Protein 3I35 (pdb70)

InterPro domains:
  IPR000900 Nebulin repeat [PF00880] (67-94)
  IPR000900 Nebulin repeat [PF00880] (103-130)
  IPR000900 Nebulin repeat [PS51216] (61-95)
  IPR000900 Nebulin repeat [PS51216] (97-131)
  IPR000900 Nebulin repeat [SM00227] (62-92)
  IPR000900 Nebulin repeat [SM00227] (98-128)
  IPR001452 SH3 domain [PF14604] (209-259)
  IPR001452 SH3 domain [PR00452] (205-215)
  IPR001452 SH3 domain [PR00452] (219-234)
  IPR001452 SH3 domain [PR00452] (249-261)
  IPR001452 SH3 domain [PS50002] (202-261)
  IPR001452 SH3 domain [SM00326] (205-261)
  IPR001781 Zinc finger, LIM-type [PF00412] (5-59)
  IPR001781 Zinc finger, LIM-type [PS00478] (5-39)
  IPR001781 Zinc finger, LIM-type [PS50023] (3-63)
  IPR001781 Zinc finger, LIM-type [SM00132] (4-56)
  IPR035630 Lasp1, SH3 domain [cd11934] (203-261)
  IPR036028 SH3-like domain superfamily [SSF50044] (185-260)
  IPR051759 L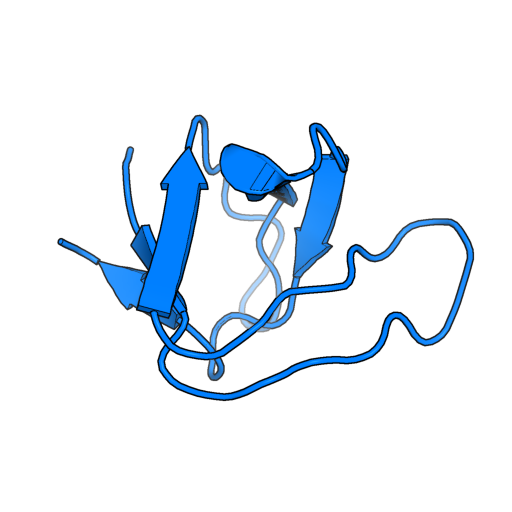IM and SH3 domain-containing protein [PTHR46218] (1-151)

Secondary structure (DSSP, 8-state):
--EEESS-B--SSTTB--B-TT-EEEEEEEEETTEEEEEETTTTEEEEEEGGGEEE-

GO terms:
  GO:0005515 protein binding (F, IPI)
  GO:0005737 cytoplasm (C, IDA)
  GO:0045296 cadherin binding (F, HDA)
  GO:0005925 focal adhesion (C, HDA)

Structure (mmCIF, N/CA/C/O backbone):
data_3I35
#
_entry.id   3I35
#
_cell.length_a   25.348
_cell.length_b   23.235
_cell.length_c   44.716
_cell.angle_alpha   90.00
_cell.angle_beta   92.47
_cell.angle_gamma   90.00
#
_symmetry.space_group_name_H-M   'P 1 2 1'
#
loop_
_entity.id
_entity.type
_entity.pdbx_description
1 polymer 'LIM and SH3 domain protein 1'
2 water water
#
loop_
_atom_site.group_PDB
_atom_site.id
_atom_site.type_symbol
_atom_site.label_atom_id
_atom_site.label_alt_id
_atom_site.label_comp_id
_atom_site.label_asym_id
_atom_site.label_entity_id
_atom_site.label_seq_id
_atom_site.pdbx_PDB_ins_code
_atom_site.Cartn_x
_atom_site.Cartn_y
_atom_site.Cartn_z
_atom_site.occupancy
_atom_site.B_iso_or_equiv
_atom_site.auth_seq_id
_atom_site.auth_comp_id
_atom_site.auth_asym_id
_atom_site.auth_atom_id
_atom_site.pdbx_PDB_model_num
ATOM 1 N N . LYS A 1 4 ? -0.131 17.184 17.777 1.00 23.66 205 LYS A N 1
ATOM 2 C CA . LYS A 1 4 ? 1.075 16.847 16.945 1.00 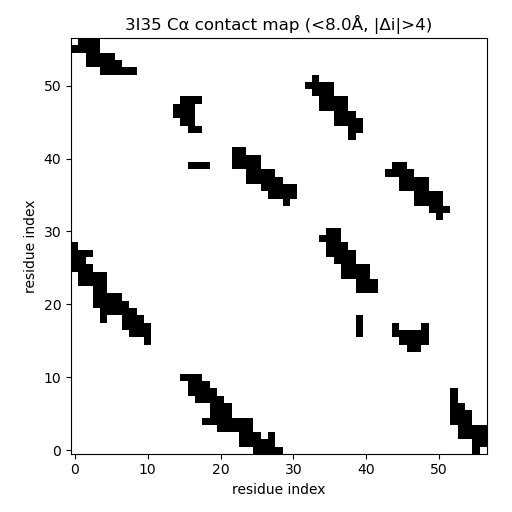21.49 205 LYS A CA 1
ATOM 3 C C . LYS A 1 4 ? 1.302 17.798 15.770 1.00 20.89 205 LYS A C 1
ATOM 4 O O . LYS A 1 4 ? 2.351 17.683 15.073 1.00 22.53 205 LYS A O 1
ATOM 6 N N . ARG A 1 5 ? 0.372 18.743 15.572 1.00 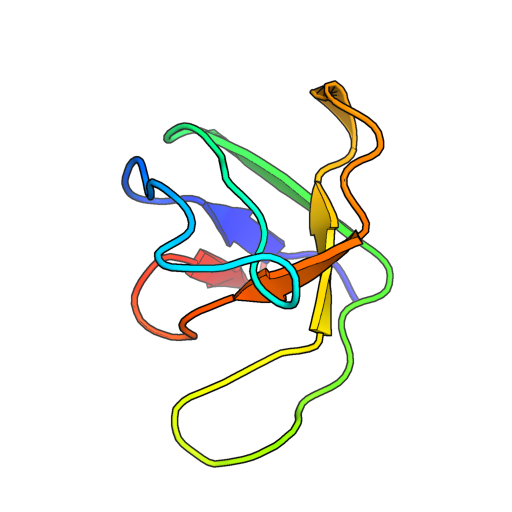20.81 206 ARG A N 1
ATOM 7 C CA . ARG A 1 5 ? 0.389 19.650 14.402 1.00 19.13 206 ARG A CA 1
ATOM 8 C C . ARG A 1 5 ? 0.861 21.063 14.731 1.00 16.54 206 ARG A C 1
ATOM 9 O O . ARG A 1 5 ? 0.468 21.675 15.726 1.00 14.95 206 ARG A O 1
ATOM 17 N N . TYR A 1 6 ? 1.671 21.587 13.820 1.00 15.16 207 TYR A N 1
ATOM 18 C CA . TYR A 1 6 ? 2.186 22.924 13.910 1.00 13.55 207 TYR A CA 1
ATOM 19 C C . TYR A 1 6 ? 1.926 23.670 12.603 1.00 12.65 207 TYR A C 1
ATOM 20 O O . TYR A 1 6 ? 1.763 23.069 11.539 1.00 12.94 207 TYR A O 1
ATOM 29 N N . ARG A 1 7 ? 1.977 24.993 12.648 1.00 12.57 208 ARG A N 1
ATOM 30 C CA . ARG A 1 7 ? 1.878 25.815 11.452 1.00 13.18 208 ARG A CA 1
ATOM 31 C C . ARG A 1 7 ? 3.113 26.674 11.319 1.00 11.75 208 ARG A C 1
ATOM 32 O O . ARG A 1 7 ? 3.536 27.310 12.266 1.00 13.48 208 ARG A O 1
ATOM 40 N N . ALA A 1 8 ? 3.655 26.729 10.117 1.00 10.45 209 ALA A N 1
ATOM 41 C CA . ALA A 1 8 ? 4.798 27.588 9.851 1.00 10.54 209 ALA A CA 1
ATOM 42 C C . ALA A 1 8 ? 4.316 29.029 9.862 1.00 10.61 209 ALA A C 1
ATOM 43 O O . ALA A 1 8 ? 3.266 29.390 9.293 1.00 11.52 209 ALA A O 1
ATOM 45 N N . VAL A 1 9 ? 5.061 29.863 10.579 1.00 11.84 210 VAL A N 1
ATOM 46 C CA . VAL A 1 9 ? 4.769 31.285 10.592 1.00 12.99 210 VAL A CA 1
ATOM 47 C C . VAL A 1 9 ? 5.699 32.114 9.701 1.00 12.79 210 VAL A C 1
ATOM 48 O O . VAL A 1 9 ? 5.410 33.270 9.416 1.00 13.18 210 VAL A O 1
ATOM 52 N N . TYR A 1 10 ? 6.814 31.524 9.271 1.00 13.27 211 TYR A N 1
ATOM 53 C CA . TYR A 1 10 ? 7.747 32.167 8.306 1.00 13.28 211 TYR A CA 1
ATOM 54 C C . TYR A 1 10 ? 8.210 31.130 7.300 1.00 13.93 211 TYR A C 1
ATOM 55 O O . TYR A 1 10 ? 8.223 29.927 7.591 1.00 15.07 211 TYR A O 1
ATOM 64 N N . ASP A 1 11 ? 8.609 31.578 6.126 1.00 14.07 212 ASP A N 1
ATOM 65 C CA . ASP A 1 11 ? 9.357 30.708 5.213 1.00 13.69 212 ASP A CA 1
ATOM 66 C C . ASP A 1 11 ? 10.682 30.243 5.826 1.00 14.57 212 ASP A C 1
ATOM 67 O O . ASP A 1 11 ? 11.331 30.966 6.579 1.00 15.20 212 ASP A O 1
ATOM 72 N N . TYR A 1 12 ? 11.078 29.018 5.511 1.00 13.16 213 TYR A N 1
ATOM 73 C CA . TYR A 1 12 ? 12.412 28.540 5.888 1.00 13.81 213 TYR A CA 1
ATOM 74 C C . TYR A 1 12 ? 12.985 27.699 4.776 1.00 13.98 213 TYR A C 1
ATOM 75 O O . TYR A 1 12 ? 12.285 26.841 4.195 1.00 14.53 213 TYR A O 1
ATOM 84 N N . SER A 1 13 ? 14.253 27.957 4.479 1.00 13.51 214 SER A N 1
ATOM 85 C CA . SER A 1 13 ? 14.997 27.215 3.476 1.00 12.96 214 SER A CA 1
ATOM 86 C C . SER A 1 13 ? 15.994 26.300 4.160 1.00 12.72 214 SER A C 1
ATOM 87 O O . SER A 1 13 ? 16.856 26.767 4.904 1.00 13.87 214 SER A O 1
ATOM 90 N N . ALA A 1 14 ? 15.862 24.996 3.943 1.00 11.25 215 ALA A N 1
ATOM 91 C CA . ALA A 1 14 ? 16.778 24.033 4.527 1.00 11.86 215 ALA A CA 1
ATOM 92 C C . ALA A 1 14 ? 18.247 24.384 4.229 1.00 10.30 215 ALA A C 1
ATOM 93 O O . ALA A 1 14 ? 18.621 24.669 3.099 1.00 11.03 215 ALA A O 1
ATOM 95 N N . ALA A 1 15 ? 19.046 24.339 5.278 1.00 11.71 216 ALA A N 1
ATOM 96 C CA . ALA A 1 15 ? 20.473 24.622 5.172 1.00 11.28 216 ALA A CA 1
ATOM 97 C C . ALA A 1 15 ? 21.228 23.432 4.603 1.00 12.23 216 ALA A C 1
ATOM 98 O O . ALA A 1 15 ? 22.305 23.593 4.014 1.00 12.96 216 ALA A O 1
ATOM 100 N N . ASP A 1 16 ? 20.660 22.242 4.711 1.00 11.81 217 ASP A N 1
ATOM 101 C CA . ASP A 1 16 ? 21.331 21.000 4.417 1.00 13.69 217 ASP A CA 1
ATOM 102 C C . ASP A 1 16 ? 20.330 19.888 4.190 1.00 12.81 217 ASP A C 1
ATOM 103 O O . ASP A 1 16 ? 19.126 20.102 4.233 1.00 15.07 217 ASP A O 1
ATOM 108 N N . GLU A 1 17 ? 20.814 18.679 4.017 1.00 13.50 218 GLU A N 1
ATOM 109 C CA . GLU A 1 17 ? 19.977 17.550 3.636 1.00 14.06 218 GLU A CA 1
ATOM 110 C C . GLU A 1 17 ? 19.083 17.132 4.768 1.00 14.62 218 GLU A C 1
ATOM 111 O O . GLU A 1 17 ? 17.999 16.667 4.531 1.00 15.70 218 GLU A O 1
ATOM 114 N N . ASP A 1 18 ? 19.502 17.298 6.009 1.00 14.57 219 ASP A N 1
ATOM 115 C CA . ASP A 1 18 ? 18.668 16.797 7.114 1.00 15.86 219 ASP A CA 1
ATOM 116 C C . ASP A 1 18 ? 17.526 17.735 7.539 1.00 14.20 219 ASP A C 1
ATOM 117 O O . ASP A 1 18 ? 16.609 17.307 8.262 1.00 14.33 219 ASP A O 1
ATOM 122 N N . GLU A 1 19 ? 17.584 18.996 7.131 1.00 13.10 220 GLU A N 1
ATOM 123 C CA . GLU A 1 19 ? 16.503 19.950 7.374 1.00 12.39 220 GLU A CA 1
ATOM 124 C C . GLU A 1 19 ? 15.452 19.881 6.268 1.00 11.05 220 GLU A C 1
ATOM 125 O O . GLU A 1 19 ? 15.631 19.292 5.193 1.00 11.58 220 GLU A O 1
ATOM 131 N N . VAL A 1 20 ? 14.329 20.563 6.522 1.00 11.41 221 VAL A N 1
ATOM 132 C CA . VAL A 1 20 ? 13.194 20.701 5.594 1.00 12.36 221 VAL A CA 1
ATOM 133 C C . VAL A 1 20 ? 13.005 22.145 5.238 1.00 12.62 221 VAL A C 1
ATOM 134 O O . VAL A 1 20 ? 13.440 23.032 5.998 1.00 15.41 221 VAL A O 1
ATOM 138 N N . SER A 1 21 ? 12.397 22.372 4.087 1.00 12.69 222 SER A N 1
ATOM 139 C CA . SER A 1 21 ? 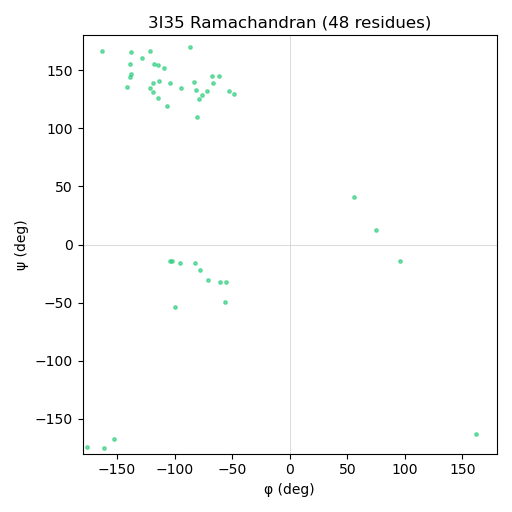12.039 23.714 3.639 1.00 11.62 222 SER A CA 1
ATOM 140 C C . SER A 1 21 ? 10.531 23.809 3.720 1.00 11.33 222 SER A C 1
ATOM 141 O O . SER A 1 21 ? 9.821 22.805 3.601 1.00 13.05 222 SER A O 1
ATOM 144 N N . PHE A 1 22 ? 10.034 25.017 3.932 1.00 11.96 223 PHE A N 1
ATOM 145 C CA . PHE A 1 22 ? 8.602 25.241 4.042 1.00 11.07 223 PHE A CA 1
ATOM 146 C C . PHE A 1 22 ? 8.304 26.716 3.856 1.00 11.33 223 PHE A C 1
ATOM 147 O O . PHE A 1 22 ? 9.197 27.566 3.887 1.00 12.73 223 PHE A O 1
ATOM 155 N N . GLN A 1 23 ? 7.020 26.981 3.650 1.00 11.24 224 GLN A N 1
ATOM 156 C CA . GLN A 1 23 ? 6.511 28.329 3.482 1.00 12.44 224 GLN A CA 1
ATOM 157 C C . GLN A 1 23 ? 5.587 28.692 4.643 1.00 11.17 224 GLN A C 1
ATOM 158 O O . GLN A 1 23 ? 4.908 27.862 5.201 1.00 11.46 224 GLN A O 1
ATOM 164 N N . ASP A 1 24 ? 5.500 29.993 4.895 1.00 11.59 225 ASP A N 1
ATOM 165 C CA . ASP A 1 24 ? 4.540 30.558 5.832 1.00 12.01 225 ASP A CA 1
ATOM 166 C C . ASP A 1 24 ? 3.182 29.976 5.535 1.00 11.89 225 ASP A C 1
ATOM 167 O O . ASP A 1 24 ? 2.758 29.956 4.383 1.00 12.97 225 ASP A O 1
ATOM 172 N N . GLY A 1 25 ? 2.530 29.477 6.548 1.00 11.22 226 GLY A N 1
ATOM 173 C CA . GLY A 1 25 ? 1.198 28.872 6.383 1.00 10.47 226 GLY A CA 1
ATOM 174 C C . GLY A 1 25 ? 1.171 27.339 6.216 1.00 10.86 226 GLY A C 1
ATOM 175 O O . GLY A 1 25 ? 0.111 26.745 6.316 1.00 12.62 226 GLY A O 1
ATOM 176 N N . ASP A 1 26 ? 2.300 26.707 5.941 1.00 10.43 227 ASP A N 1
ATOM 177 C CA . ASP A 1 26 ? 2.365 25.266 5.804 1.00 11.06 227 ASP A CA 1
ATOM 178 C C . ASP A 1 26 ? 2.106 24.597 7.119 1.00 11.50 227 ASP A C 1
ATOM 179 O O . ASP A 1 26 ? 2.489 25.050 8.190 1.00 12.80 227 ASP A O 1
ATOM 184 N N . THR A 1 27 ? 1.448 23.457 7.051 1.00 12.40 228 THR A N 1
ATOM 185 C CA . THR A 1 27 ? 1.201 22.616 8.205 1.00 11.94 228 THR A CA 1
ATOM 186 C C . THR A 1 27 ? 2.286 21.568 8.289 1.00 12.60 228 THR A C 1
ATOM 187 O O . THR A 1 27 ? 2.649 21.001 7.311 1.00 12.65 228 THR A O 1
ATOM 191 N N . ILE A 1 28 ? 2.786 21.393 9.484 1.00 12.35 229 ILE A N 1
ATOM 192 C CA . ILE A 1 28 ? 3.827 20.420 9.792 1.00 14.35 229 ILE A CA 1
ATOM 193 C C . ILE A 1 28 ? 3.153 19.405 10.722 1.00 14.36 229 ILE A C 1
ATOM 194 O O . ILE A 1 28 ? 2.618 19.763 11.778 1.00 13.72 229 ILE A O 1
ATOM 199 N N . VAL A 1 29 ? 3.239 18.134 10.346 1.00 14.87 230 VAL A N 1
ATOM 200 C CA . VAL A 1 29 ? 2.589 17.082 11.114 1.00 14.81 230 VAL A CA 1
ATOM 201 C C . VAL A 1 29 ? 3.583 16.038 11.618 1.00 13.37 230 VAL A C 1
ATOM 202 O O . VAL A 1 29 ? 4.770 15.997 11.230 1.00 11.12 230 VAL A O 1
ATOM 206 N N . ASN A 1 30 ? 3.102 15.220 12.543 1.00 12.64 231 ASN A N 1
ATOM 207 C CA . ASN A 1 30 ? 3.910 14.180 13.163 1.00 12.95 231 ASN A CA 1
ATOM 208 C C . ASN A 1 30 ? 5.165 14.736 13.789 1.00 13.66 231 ASN A C 1
ATOM 209 O O . ASN A 1 30 ? 6.257 14.160 13.667 1.00 13.87 231 ASN A O 1
ATOM 214 N N . VAL A 1 31 ? 5.017 15.882 14.446 1.00 14.03 232 VAL A N 1
ATOM 215 C CA . VAL A 1 31 ? 6.169 16.576 14.986 1.00 15.40 232 VAL A CA 1
ATOM 216 C C . VAL A 1 31 ? 6.661 15.978 16.278 1.00 14.94 232 VAL A C 1
ATOM 217 O O . VAL A 1 31 ? 5.855 15.806 17.198 1.00 15.49 232 VAL A O 1
ATOM 221 N N . GLN A 1 32 ? 7.956 15.615 16.331 1.00 13.99 233 GLN A N 1
ATOM 222 C CA . GLN A 1 32 ? 8.662 15.195 17.550 1.00 15.26 233 GLN A CA 1
ATOM 223 C C . GLN A 1 32 ? 9.735 16.261 17.866 1.00 14.38 233 GLN A C 1
ATOM 224 O O . GLN A 1 32 ? 10.414 16.754 16.977 1.00 14.49 233 GLN A O 1
ATOM 230 N N . GLN A 1 33 ? 9.923 16.581 19.142 1.00 14.65 234 GLN A N 1
ATOM 231 C CA . GLN A 1 33 ? 10.929 17.544 19.593 1.00 14.33 234 GLN A CA 1
ATOM 232 C C . GLN A 1 33 ? 12.277 16.880 19.673 1.00 15.16 234 GLN A C 1
ATOM 233 O O . GLN A 1 33 ? 12.392 15.824 20.280 1.00 17.47 234 GLN A O 1
ATOM 239 N N . ILE A 1 34 ? 13.298 17.520 19.131 1.00 13.58 235 ILE A N 1
ATOM 240 C CA . ILE A 1 34 ? 14.677 17.012 19.178 1.00 14.18 235 ILE A CA 1
ATOM 241 C C . ILE A 1 34 ? 15.454 17.689 20.262 1.00 14.65 235 ILE A C 1
ATOM 242 O O . ILE A 1 34 ? 16.034 17.011 21.132 1.00 15.87 235 ILE A O 1
ATOM 247 N N . ASP A 1 35 ? 15.475 19.010 20.265 1.00 13.28 236 ASP A N 1
ATOM 248 C CA . ASP A 1 35 ? 16.045 19.739 21.379 1.00 13.10 236 ASP A CA 1
ATOM 249 C C . ASP A 1 35 ? 15.395 21.086 21.498 1.00 13.86 236 ASP A C 1
ATOM 250 O O . ASP A 1 35 ? 14.337 21.300 20.929 1.00 13.81 236 ASP A O 1
ATOM 255 N N . ASP A 1 36 ? 15.985 21.974 22.301 1.00 14.58 237 ASP A N 1
ATOM 256 C CA . ASP A 1 36 ? 15.417 23.306 22.510 1.00 16.68 237 ASP A CA 1
ATOM 257 C C . ASP A 1 36 ? 15.190 24.106 21.213 1.00 17.61 237 ASP A C 1
ATOM 258 O O . ASP A 1 36 ? 14.253 24.898 21.122 1.00 19.71 237 ASP A O 1
ATOM 263 N N . GLY A 1 37 ? 16.034 23.901 20.218 1.00 17.36 238 GLY A N 1
ATOM 264 C CA . GLY A 1 37 ? 15.940 24.659 18.972 1.00 16.73 238 GLY A CA 1
ATOM 265 C C . GLY A 1 37 ? 15.160 24.000 17.853 1.00 16.15 238 GLY A C 1
ATOM 266 O O . GLY A 1 37 ? 14.854 24.659 16.846 1.00 16.97 238 GLY A O 1
ATOM 267 N N . TRP A 1 38 ? 14.913 22.691 17.963 1.00 14.95 239 TRP A N 1
ATOM 268 C CA . TRP A 1 38 ? 14.712 21.863 16.764 1.00 13.32 239 TRP A CA 1
ATOM 269 C C . TRP A 1 38 ? 13.639 20.819 16.959 1.00 12.50 239 TRP A C 1
ATOM 270 O O . TRP A 1 38 ? 13.540 20.211 18.035 1.00 11.79 239 TRP A O 1
ATOM 281 N N A MET A 1 39 ? 12.813 20.658 15.933 0.50 12.02 240 MET A N 1
ATOM 282 N N B MET A 1 39 ? 12.810 20.658 15.939 0.50 12.35 240 MET A N 1
ATOM 283 C CA A MET A 1 39 ? 11.817 19.602 15.876 0.50 12.39 240 MET A CA 1
ATOM 284 C CA B MET A 1 39 ? 11.844 19.579 15.886 0.50 12.97 240 MET A CA 1
ATOM 285 C C A MET A 1 39 ? 12.040 18.797 14.605 0.50 11.74 240 MET A C 1
ATOM 286 C C B MET A 1 39 ? 12.137 18.738 14.660 0.50 12.13 240 MET A C 1
ATOM 287 O O A MET A 1 39 ? 12.724 19.234 13.676 0.50 11.52 240 MET A O 1
ATOM 288 O O B MET A 1 39 ? 13.022 19.064 13.855 0.50 12.03 240 MET A O 1
ATOM 297 N N . TYR A 1 40 ? 11.412 17.633 14.553 1.00 12.50 241 TYR A N 1
ATOM 298 C CA . TYR A 1 40 ? 11.446 16.748 13.389 1.00 11.98 241 TYR A CA 1
ATOM 299 C C . TYR A 1 40 ? 10.022 16.499 13.004 1.00 11.88 241 TYR A C 1
ATOM 300 O O . TYR A 1 40 ? 9.200 16.199 13.835 1.00 13.18 241 TYR A O 1
ATOM 309 N N . GLY A 1 41 ? 9.703 16.622 11.739 1.00 11.29 242 GLY A N 1
ATOM 310 C CA . GLY A 1 41 ? 8.357 16.441 11.282 1.00 11.57 242 GLY A CA 1
ATOM 311 C C . GLY A 1 41 ? 8.241 16.532 9.780 1.00 11.47 242 GLY A C 1
ATOM 312 O O . GLY A 1 41 ? 9.273 16.613 9.097 1.00 11.98 242 GLY A O 1
ATOM 313 N N . THR A 1 42 ? 7.006 16.500 9.289 1.00 11.97 243 THR A N 1
ATOM 314 C CA . THR A 1 42 ? 6.780 16.461 7.860 1.00 12.09 243 THR A CA 1
ATOM 315 C C . THR A 1 42 ? 5.994 17.687 7.425 1.00 12.96 243 THR A C 1
ATOM 316 O O . THR A 1 42 ? 4.924 17.968 7.990 1.00 12.70 243 THR A O 1
ATOM 320 N N . VAL A 1 43 ? 6.490 18.342 6.379 1.00 12.83 244 VAL A N 1
ATOM 321 C CA . VAL A 1 43 ? 5.783 19.470 5.773 1.00 13.17 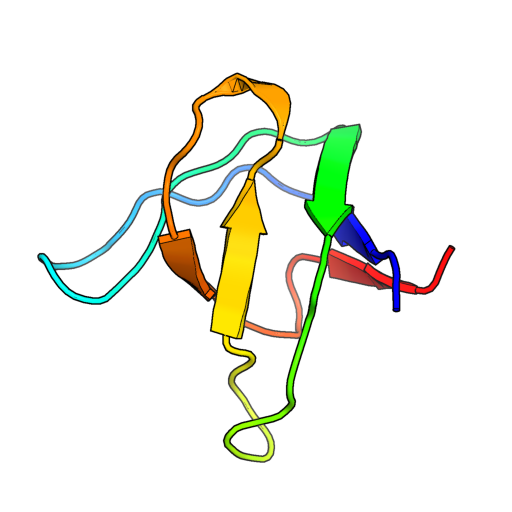244 VAL A CA 1
ATOM 322 C C . VAL A 1 43 ? 4.729 18.809 4.870 1.00 13.04 244 VAL A C 1
ATOM 323 O O . VAL A 1 43 ? 5.067 18.219 3.821 1.00 12.95 244 VAL A O 1
ATOM 327 N N . GLU A 1 44 ? 3.446 18.885 5.225 1.00 12.64 245 GLU A N 1
ATOM 328 C CA . GLU A 1 44 ? 2.438 18.115 4.504 1.00 14.77 245 GLU A CA 1
ATOM 329 C C . GLU A 1 44 ? 2.453 18.433 2.995 1.00 13.72 245 GLU A C 1
ATOM 330 O O . GLU A 1 44 ? 2.413 17.541 2.126 1.00 14.42 245 GLU A O 1
ATOM 336 N N . ARG A 1 45 ? 2.435 19.722 2.666 1.00 10.87 246 ARG A N 1
ATOM 337 C CA . ARG A 1 45 ? 2.251 20.124 1.263 1.00 10.54 246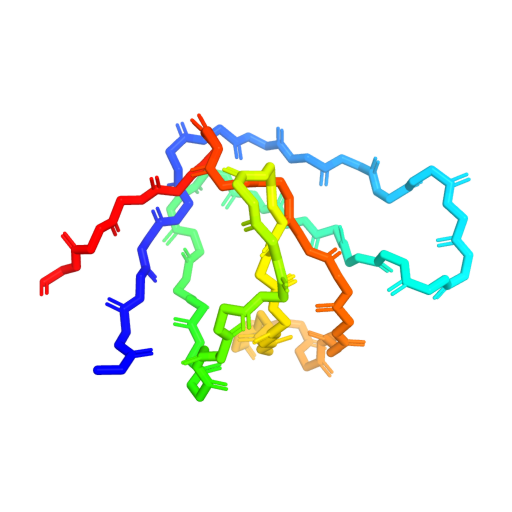 ARG A CA 1
ATOM 338 C C . ARG A 1 45 ? 3.338 19.609 0.325 1.00 12.45 246 ARG A C 1
ATOM 339 O O . ARG A 1 45 ? 3.087 19.367 -0.856 1.00 14.55 246 ARG A O 1
ATOM 347 N N . THR A 1 46 ? 4.562 19.476 0.799 1.00 13.76 247 THR A N 1
ATOM 348 C CA . THR A 1 46 ? 5.634 18.984 -0.045 1.00 14.31 247 THR A CA 1
ATOM 349 C C . THR A 1 46 ? 6.040 17.544 0.225 1.00 15.45 247 THR A C 1
ATOM 350 O O . THR A 1 46 ? 6.816 16.995 -0.551 1.00 17.15 247 THR A O 1
ATOM 354 N N . GLY A 1 47 ? 5.619 16.963 1.351 1.00 16.35 248 GLY A N 1
ATOM 355 C CA . GLY A 1 47 ? 6.113 15.624 1.753 1.00 16.22 248 GLY A CA 1
ATOM 356 C C . GLY A 1 47 ? 7.539 15.596 2.302 1.00 17.12 248 GLY A C 1
ATOM 357 O O . GLY A 1 47 ? 8.125 14.507 2.445 1.00 20.43 248 GLY A O 1
ATOM 358 N N . ASP A 1 48 ? 8.118 16.751 2.605 1.00 16.16 249 ASP A N 1
ATOM 359 C CA A ASP A 1 48 ? 9.518 16.888 3.068 0.50 15.39 249 ASP A CA 1
ATOM 360 C CA B ASP A 1 48 ? 9.488 16.761 3.080 0.50 15.34 249 ASP A CA 1
ATOM 361 C C . ASP A 1 48 ? 9.546 16.550 4.571 1.00 14.82 249 ASP A C 1
ATOM 362 O O . ASP A 1 48 ? 8.804 17.162 5.336 1.00 14.95 249 ASP A O 1
ATOM 371 N N . THR A 1 49 ? 10.380 15.589 4.981 1.00 13.57 250 THR A N 1
ATOM 372 C CA . THR A 1 49 ? 10.486 15.229 6.391 1.00 12.34 250 THR A CA 1
ATOM 373 C C . THR A 1 49 ? 11.885 15.486 6.847 1.00 12.50 250 THR A C 1
ATOM 374 O O . THR A 1 49 ? 12.830 15.134 6.143 1.00 12.50 250 THR A O 1
ATOM 378 N N . GLY A 1 50 ? 12.031 16.037 8.049 1.00 11.62 251 GLY A N 1
ATOM 379 C CA . GLY A 1 50 ? 13.368 16.350 8.529 1.00 11.20 251 GLY A CA 1
ATOM 380 C C . GLY A 1 50 ? 13.326 17.333 9.659 1.00 11.46 251 GLY A C 1
ATOM 381 O O . GLY A 1 50 ? 12.269 17.569 10.273 1.00 11.62 251 GLY A O 1
ATOM 382 N N . MET A 1 51 ? 14.479 17.933 9.909 1.00 12.15 252 MET A N 1
ATOM 383 C CA . MET A 1 51 ? 14.613 18.853 11.044 1.00 11.88 252 MET A CA 1
ATOM 384 C C . MET A 1 51 ? 14.123 20.263 10.687 1.00 12.10 252 MET A C 1
ATOM 385 O O . MET A 1 51 ? 14.395 20.755 9.576 1.0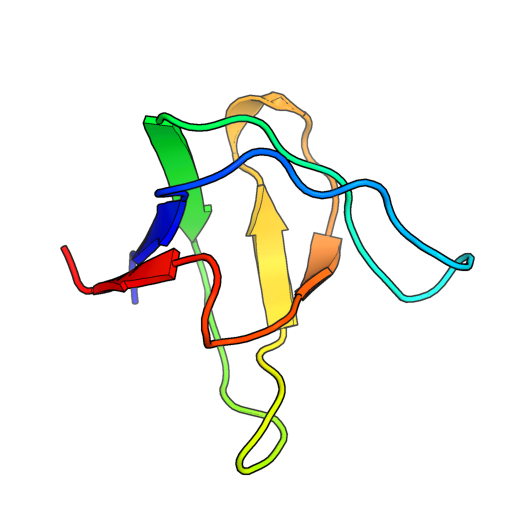0 11.99 252 MET A O 1
ATOM 390 N N . LEU A 1 52 ? 13.442 20.904 11.609 1.00 12.71 253 LEU A N 1
ATOM 391 C CA . LEU A 1 52 ? 12.969 22.262 11.396 1.00 12.39 253 LEU A CA 1
ATOM 392 C C . LEU A 1 52 ? 13.179 23.099 12.659 1.00 12.09 253 LEU A C 1
ATOM 393 O O . LEU A 1 52 ? 13.075 22.594 13.813 1.00 11.61 253 LEU A O 1
ATOM 398 N N . PRO A 1 53 ? 13.470 24.412 12.475 1.00 12.55 254 PRO A N 1
ATOM 399 C CA . PRO A 1 53 ? 13.721 25.271 13.604 1.00 11.87 254 PRO A CA 1
ATOM 400 C C . PRO A 1 53 ? 12.437 25.649 14.307 1.00 11.76 254 PRO A C 1
ATOM 401 O O . PRO A 1 53 ? 11.491 26.102 13.656 1.00 12.64 254 PRO A O 1
ATOM 405 N N . ALA A 1 54 ? 12.407 25.459 15.623 1.00 12.73 255 ALA A N 1
ATOM 406 C CA . ALA A 1 54 ? 11.194 25.584 16.410 1.00 12.50 255 ALA A CA 1
ATOM 407 C C . ALA A 1 54 ? 10.624 26.986 16.416 1.00 12.28 255 ALA A C 1
ATOM 408 O O . ALA A 1 54 ? 9.407 27.164 16.510 1.00 13.65 255 ALA A O 1
ATOM 410 N N A ASN A 1 55 ? 11.485 27.986 16.281 0.50 12.10 256 ASN A N 1
ATOM 411 N N B ASN A 1 55 ? 11.491 27.982 16.292 0.50 12.18 256 ASN A N 1
ATOM 412 C CA A ASN A 1 55 ? 11.034 29.371 16.300 0.50 12.84 256 ASN A CA 1
ATOM 413 C CA B ASN A 1 55 ? 11.039 29.365 16.322 0.50 12.92 256 ASN A CA 1
ATOM 414 C C A ASN A 1 55 ? 10.235 29.775 15.073 0.50 12.92 256 ASN A C 1
ATOM 415 C C B ASN A 1 55 ? 10.409 29.843 15.008 0.50 12.94 256 ASN A C 1
ATOM 416 O O A ASN A 1 55 ? 9.588 30.825 15.080 0.50 13.16 256 ASN A O 1
ATOM 417 O O B ASN A 1 55 ? 10.056 31.007 14.886 0.50 12.64 256 ASN A O 1
ATOM 426 N N . TYR A 1 56 ? 10.284 28.950 14.032 1.00 11.75 257 TYR A N 1
ATOM 427 C CA . TYR A 1 56 ? 9.609 29.230 12.771 1.00 12.62 257 TYR A CA 1
ATOM 428 C C . TYR A 1 56 ? 8.195 28.656 12.703 1.00 12.56 257 TYR A C 1
ATOM 429 O O . TYR A 1 56 ? 7.553 28.840 11.687 1.00 13.49 257 TYR A O 1
ATOM 438 N N . VAL A 1 57 ? 7.709 27.994 13.753 1.00 13.03 258 VAL A N 1
ATOM 439 C CA . VAL A 1 57 ? 6.391 27.360 13.707 1.00 13.02 258 VAL A CA 1
ATOM 440 C C . VAL A 1 57 ? 5.691 27.628 15.016 1.00 13.59 258 VAL A C 1
ATOM 441 O O . VAL A 1 57 ? 6.312 28.043 16.027 1.00 15.02 258 VAL A O 1
ATOM 445 N N . GLU A 1 58 ? 4.392 27.374 15.024 1.00 14.11 259 GLU A N 1
ATOM 446 C CA . GLU A 1 58 ? 3.594 27.500 16.233 1.00 15.18 259 GLU A CA 1
ATOM 447 C C . GLU A 1 58 ? 2.629 26.352 16.312 1.00 14.40 259 GLU A C 1
ATOM 448 O O . GLU A 1 58 ? 2.113 25.920 15.313 1.00 13.74 259 GLU A O 1
ATOM 454 N N . ALA A 1 59 ? 2.361 25.863 17.513 1.00 15.10 260 ALA A N 1
ATOM 455 C CA . ALA A 1 59 ? 1.417 24.779 17.690 1.00 16.05 260 ALA A CA 1
ATOM 456 C C . ALA A 1 59 ? 0.033 25.281 17.336 1.00 17.12 260 ALA A C 1
ATOM 457 O O . ALA A 1 59 ? -0.349 26.417 17.697 1.00 16.91 260 ALA A O 1
ATOM 459 N N . ILE A 1 60 ? -0.705 24.422 16.636 1.00 19.16 261 ILE A N 1
ATOM 460 C CA . ILE A 1 60 ? -2.084 24.678 16.235 1.00 20.99 261 ILE A CA 1
ATOM 461 C C . ILE A 1 60 ? -3.030 24.105 17.268 1.00 21.69 261 ILE A C 1
ATOM 462 O O . ILE A 1 60 ? -2.704 23.158 18.001 1.00 22.47 261 ILE A O 1
#

Solvent-accessible surface area: 3532 Å² total; per-residue (Å²): 100,119,40,77,1,47,131,93,39,92,36,84,83,123,94,25,0,48,8,102,95,44,11,21,0,25,1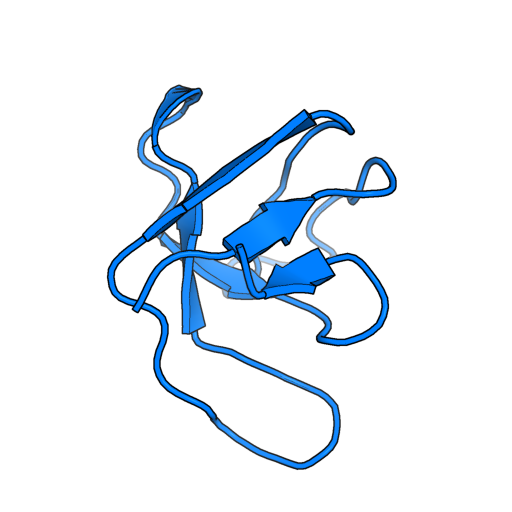08,19,129,104,93,78,149,30,69,14,94,1,31,0,94,141,77,54,53,64,2,60,0,14,20,130,73,14,95,75,110

Sequence (57 aa):
KRYRAVYDYSAADEDEVSFQDGDTIVNVQQIDDGWMMYGTVERTGDDTGMLPANNYVEAI

Organism: Homo sapiens (NCBI:txid9606)

B-factor: mean 15.61, std 4.85, range [7.14, 44.22]

CATH classification: 2.30.30.40

Nearest PDB structures (foldseek):
  3i35-assembly1_A  TM=1.018E+00  e=2.828E-10  Homo sapiens
  4f14-assembly1_A  TM=1.003E+00  e=3.126E-08  Homo sapiens
  6y17-assembly1_C  TM=1.007E+00  e=9.012E-08  Homo sapiens
  6y17-assembly1_D  TM=9.454E-01  e=1.623E-07  Homo sapiens
  6vle-assembly1_B  TM=9.213E-01  e=2.121E-04  Homo sapiens

Foldseek 3Di:
DKKFFQAFDDDPDDQDDTDHHGFMWPPWDDDDPFWIWTARVVVRDTHIDGPVRIGHD

Radius of gyration: 9.49 Å; Cα contacts (8 Å, |Δi|>4): 146; chains: 1; bounding box: 23×18×23 Å